Protein AF-A0A955CB76-F1 (afdb_monomer_lite)

Sequence (131 aa):
GVTIHNRSIFFEMLNRPIETIHEVQGLTPAGIERMRRRIERLREKSPRVDFGDNLVRDEFALTLDVLSHGCARADLSFGKRSRGRVASLPDMKRDLKSIMERHERLWLARNRRGGLKASISHYKRNLREYA

Secondary structure (DSSP, 8-state):
--------HHHHHHHS-GGGGGGSTT--HHHHHHHHHHHHHHHHHGGGS--SSHHHHHHHHHHHHHHHHHHHHHHHHTT---TT----HHHHHHHHHHHHHHHHHHHHHHS-STTHHHHTHHHHHHGGGG-

Radius of gyration: 15.46 Å; chains: 1; bounding box: 38×44×39 Å

Structure (mmCIF, N/CA/C/O backbone):
data_AF-A0A955CB76-F1
#
_entry.id   AF-A0A955CB76-F1
#
loop_
_atom_site.group_PDB
_atom_site.id
_atom_site.type_symbol
_atom_site.label_atom_id
_atom_site.label_alt_id
_atom_site.label_comp_id
_atom_site.label_asym_id
_atom_site.label_entity_id
_atom_site.label_seq_id
_atom_site.pdbx_PDB_ins_code
_atom_site.Cartn_x
_atom_site.Cartn_y
_atom_site.Cartn_z
_atom_site.occupancy
_atom_site.B_iso_or_equiv
_atom_site.auth_seq_id
_atom_site.auth_comp_id
_atom_site.auth_asym_id
_atom_site.auth_atom_id
_atom_site.pdbx_PDB_model_num
ATOM 1 N N . GLY A 1 1 ? -7.042 -29.484 -2.230 1.00 40.66 1 GLY A N 1
ATOM 2 C CA . GLY A 1 1 ? -6.243 -28.383 -2.803 1.00 40.66 1 GLY A CA 1
ATOM 3 C C . GLY A 1 1 ? -5.332 -27.844 -1.727 1.00 40.66 1 GLY A C 1
ATOM 4 O O . GLY A 1 1 ? -5.797 -27.681 -0.608 1.00 40.66 1 GLY A O 1
ATOM 5 N N . VAL A 1 2 ? -4.046 -27.644 -2.017 1.00 34.16 2 VAL A N 1
ATOM 6 C CA . VAL A 1 2 ? -3.098 -27.112 -1.028 1.00 34.16 2 VAL A CA 1
ATOM 7 C C . VAL A 1 2 ? -3.347 -25.615 -0.885 1.00 34.16 2 VAL A C 1
ATOM 9 O O . VAL A 1 2 ? -3.040 -24.830 -1.780 1.00 34.16 2 VAL A O 1
ATOM 12 N N . THR A 1 3 ? -3.947 -25.221 0.232 1.00 43.19 3 THR A N 1
ATOM 13 C CA . THR A 1 3 ? -4.160 -23.818 0.578 1.00 43.19 3 THR A CA 1
ATOM 14 C C . THR A 1 3 ? -2.837 -23.235 1.070 1.00 43.19 3 THR A C 1
ATOM 16 O O . THR A 1 3 ? -2.538 -23.278 2.259 1.00 43.19 3 THR A O 1
ATOM 19 N N . ILE A 1 4 ? -2.019 -22.694 0.167 1.00 43.44 4 ILE A N 1
ATOM 20 C CA . ILE A 1 4 ? -0.798 -21.979 0.559 1.00 43.44 4 ILE A CA 1
ATOM 21 C C . ILE A 1 4 ? -1.216 -20.608 1.108 1.00 43.44 4 ILE A C 1
ATOM 23 O O . ILE A 1 4 ? -1.451 -19.659 0.359 1.00 43.44 4 ILE A O 1
ATOM 27 N N . HIS A 1 5 ? -1.362 -20.507 2.431 1.00 47.38 5 HIS A N 1
ATOM 28 C CA . HIS A 1 5 ? -1.659 -19.254 3.129 1.00 47.38 5 HIS A CA 1
ATOM 29 C C . HIS A 1 5 ? -0.396 -18.380 3.220 1.00 47.38 5 HIS A C 1
ATOM 31 O O . HIS A 1 5 ? 0.205 -18.231 4.277 1.00 47.38 5 HIS A O 1
ATOM 37 N N . ASN A 1 6 ? -0.004 -17.744 2.114 1.00 49.84 6 ASN A N 1
ATOM 38 C CA . ASN A 1 6 ? 0.953 -16.630 2.144 1.00 49.84 6 ASN A CA 1
ATOM 39 C C . ASN A 1 6 ? 0.241 -15.336 2.574 1.00 49.84 6 ASN A C 1
ATOM 41 O O . ASN A 1 6 ? 0.174 -14.361 1.827 1.00 49.84 6 ASN A O 1
ATOM 45 N N . ARG A 1 7 ? -0.345 -15.328 3.776 1.00 64.69 7 ARG A N 1
ATOM 46 C CA . ARG A 1 7 ? -1.000 -14.137 4.330 1.00 64.69 7 ARG A CA 1
ATOM 47 C C . ARG A 1 7 ? -0.058 -13.432 5.289 1.00 64.69 7 ARG A C 1
ATOM 49 O O . ARG A 1 7 ? -0.024 -13.713 6.482 1.00 64.69 7 ARG A O 1
ATOM 56 N N . SER A 1 8 ? 0.746 -12.527 4.743 1.00 83.00 8 SER A N 1
ATOM 57 C CA . SER A 1 8 ? 1.530 -11.618 5.573 1.00 83.00 8 SER A CA 1
ATOM 58 C C . SER A 1 8 ? 0.614 -10.583 6.232 1.00 83.00 8 SER A C 1
ATOM 60 O O . SER A 1 8 ? -0.442 -10.236 5.701 1.00 83.00 8 SER A O 1
ATOM 62 N N . ILE A 1 9 ? 1.052 -10.021 7.358 1.00 85.81 9 ILE A N 1
ATOM 63 C CA . ILE A 1 9 ? 0.369 -8.891 8.00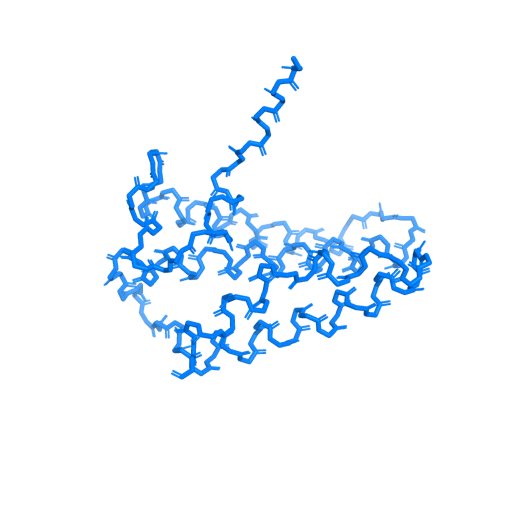7 1.00 85.81 9 ILE A CA 1
ATOM 64 C C . ILE A 1 9 ? 0.155 -7.730 7.014 1.00 85.81 9 ILE A C 1
ATOM 66 O O . ILE A 1 9 ? -0.906 -7.114 6.995 1.00 85.81 9 ILE A O 1
ATOM 70 N N . PHE A 1 10 ? 1.116 -7.486 6.114 1.00 86.44 10 PHE A N 1
ATOM 71 C CA . PHE A 1 10 ? 0.977 -6.488 5.048 1.00 86.44 10 PHE A CA 1
ATOM 72 C C . PHE A 1 10 ? -0.142 -6.811 4.059 1.00 86.44 10 PHE A C 1
ATOM 74 O O . PHE A 1 10 ? -0.865 -5.907 3.640 1.00 86.44 10 PHE A O 1
ATOM 81 N N . PHE A 1 11 ? -0.300 -8.083 3.684 1.00 87.69 11 PHE A N 1
ATOM 82 C CA . PHE A 1 11 ? -1.393 -8.496 2.811 1.00 87.69 11 PHE A CA 1
ATOM 83 C C . PHE A 1 11 ? -2.751 -8.188 3.453 1.00 87.69 11 PHE A C 1
ATOM 85 O O . PHE A 1 11 ? -3.630 -7.651 2.779 1.00 87.69 11 PHE A O 1
ATOM 92 N N . GLU A 1 12 ? -2.901 -8.459 4.752 1.00 90.06 12 GLU A N 1
ATOM 93 C CA . GLU A 1 12 ? -4.117 -8.146 5.513 1.00 90.06 12 GLU A CA 1
ATOM 94 C C . GLU A 1 12 ? -4.364 -6.625 5.588 1.00 90.06 12 GLU A C 1
ATOM 96 O O . GLU A 1 12 ? -5.464 -6.170 5.280 1.00 90.06 12 GLU A O 1
ATOM 101 N N . MET A 1 13 ? -3.330 -5.820 5.868 1.00 90.88 13 MET A N 1
ATOM 102 C CA . MET A 1 13 ? -3.413 -4.346 5.897 1.00 90.88 13 MET A CA 1
ATOM 103 C C . MET A 1 13 ? -3.821 -3.730 4.544 1.00 90.88 13 MET A C 1
ATOM 105 O O . MET A 1 13 ? -4.464 -2.680 4.484 1.00 90.88 13 MET A O 1
ATOM 109 N N . LEU A 1 14 ? -3.447 -4.362 3.429 1.00 90.81 14 LEU A N 1
ATOM 110 C CA . LEU A 1 14 ? -3.801 -3.891 2.087 1.00 90.81 14 LEU A CA 1
ATOM 111 C C . LEU A 1 14 ? -5.170 -4.379 1.611 1.00 90.81 14 LEU A C 1
ATOM 113 O O . LEU A 1 14 ? -5.761 -3.728 0.747 1.00 90.81 14 LEU A O 1
ATOM 117 N N . ASN A 1 15 ? -5.673 -5.499 2.134 1.00 90.88 15 ASN A N 1
ATOM 118 C CA . ASN A 1 15 ? -6.883 -6.129 1.607 1.00 90.88 15 ASN A CA 1
ATOM 119 C C . ASN A 1 15 ? -8.133 -5.958 2.466 1.00 90.88 15 ASN A C 1
ATOM 121 O O . ASN A 1 15 ? -9.227 -6.063 1.909 1.00 90.88 15 ASN A O 1
ATOM 125 N N . ARG A 1 16 ? -7.994 -5.655 3.758 1.00 92.44 16 ARG A N 1
ATOM 126 C CA . ARG A 1 16 ? -9.131 -5.372 4.639 1.00 92.44 16 ARG A CA 1
ATOM 127 C C . ARG A 1 16 ? -9.645 -3.931 4.497 1.00 92.44 16 ARG A C 1
ATOM 129 O O . ARG A 1 16 ? -8.848 -3.053 4.153 1.00 92.44 16 ARG A O 1
ATOM 136 N N . PRO A 1 17 ? -10.939 -3.690 4.782 1.00 93.31 17 PRO A N 1
ATOM 137 C CA . PRO A 1 17 ? -11.464 -2.346 5.031 1.00 93.31 17 PRO A CA 1
ATOM 138 C C . PRO A 1 17 ? -10.725 -1.678 6.191 1.00 93.31 17 PRO A C 1
ATOM 140 O O . PRO A 1 17 ? -10.444 -2.358 7.186 1.00 93.31 17 PRO A O 1
ATOM 143 N N . ILE A 1 18 ? -10.428 -0.376 6.086 1.00 92.12 18 ILE A N 1
ATOM 144 C CA . ILE A 1 18 ? -9.710 0.386 7.126 1.00 92.12 18 ILE A CA 1
ATOM 145 C C . ILE A 1 18 ? -10.316 0.174 8.506 1.00 92.12 18 ILE A C 1
ATOM 147 O O . ILE A 1 18 ? -9.573 0.004 9.466 1.00 92.12 18 ILE A O 1
ATOM 151 N N . GLU A 1 19 ? -11.636 0.108 8.619 1.00 91.06 19 GLU A N 1
ATOM 152 C CA . GLU A 1 19 ? -12.353 -0.011 9.888 1.00 91.06 19 GLU A CA 1
ATOM 153 C C . GLU A 1 19 ? -12.008 -1.302 10.636 1.00 91.06 19 GLU A C 1
ATOM 155 O O . GLU A 1 19 ? -12.131 -1.334 11.847 1.00 91.06 19 GLU A O 1
ATOM 160 N N . THR A 1 20 ? -11.518 -2.337 9.948 1.00 93.06 20 THR A N 1
ATOM 161 C CA . THR A 1 20 ? -11.276 -3.679 10.519 1.00 93.06 20 THR A CA 1
ATOM 162 C C . THR A 1 20 ? -9.799 -4.084 10.543 1.00 93.06 20 THR A C 1
ATOM 164 O O . THR A 1 20 ? -9.456 -5.168 11.014 1.00 93.06 20 THR A O 1
ATOM 167 N N . ILE A 1 21 ? -8.880 -3.251 10.033 1.00 93.50 21 ILE A N 1
ATOM 168 C CA . ILE A 1 21 ? -7.440 -3.588 10.013 1.00 93.50 21 ILE A CA 1
ATOM 169 C C . ILE A 1 21 ? -6.894 -3.782 11.436 1.00 93.50 21 ILE A C 1
ATOM 171 O O . ILE A 1 21 ? -6.063 -4.660 11.657 1.00 93.50 21 ILE A O 1
ATOM 175 N N . HIS A 1 22 ? -7.357 -2.998 12.408 1.00 90.81 22 HIS A N 1
ATOM 176 C CA . HIS A 1 22 ? -6.919 -3.076 13.801 1.00 90.81 22 HIS A CA 1
ATOM 177 C C . HIS A 1 22 ? -7.255 -4.418 14.480 1.00 90.81 22 HIS A C 1
ATOM 179 O O . HIS A 1 22 ? -6.632 -4.761 15.483 1.00 90.81 22 HIS A O 1
ATOM 185 N N . GLU A 1 23 ? -8.180 -5.197 13.913 1.00 92.56 23 GLU A N 1
ATOM 186 C CA . GLU A 1 23 ? -8.565 -6.537 14.378 1.00 92.56 23 GLU A CA 1
ATOM 187 C C . GLU A 1 23 ? -7.596 -7.637 13.906 1.00 92.56 23 GLU A C 1
ATOM 189 O O . GLU A 1 23 ? -7.711 -8.795 14.311 1.00 92.56 23 GLU A O 1
ATOM 194 N N . VAL A 1 24 ? -6.638 -7.317 13.025 1.00 91.56 24 VAL A N 1
ATOM 195 C CA . VAL A 1 24 ? -5.660 -8.292 12.526 1.00 91.56 24 VAL A CA 1
ATOM 196 C C . VAL A 1 24 ? -4.794 -8.797 13.680 1.00 91.56 24 VAL A C 1
ATOM 198 O O . VAL A 1 24 ? -4.032 -8.048 14.293 1.00 91.56 24 VAL A O 1
ATOM 201 N N . GLN A 1 25 ? -4.863 -10.102 13.945 1.00 88.06 25 GLN A N 1
ATOM 202 C CA . GLN A 1 25 ? -4.099 -10.738 15.015 1.00 88.06 25 GLN A CA 1
ATOM 203 C C . GLN A 1 25 ? -2.591 -10.479 14.862 1.00 88.06 25 GLN A C 1
ATOM 205 O O . GLN A 1 25 ? -2.003 -10.674 13.799 1.00 88.06 25 GLN A O 1
ATOM 210 N N . GLY A 1 26 ? -1.951 -10.042 15.950 1.00 86.00 26 GLY A N 1
ATOM 211 C CA . GLY A 1 26 ? -0.517 -9.737 15.982 1.00 86.00 26 GLY A CA 1
ATOM 212 C C . GLY A 1 26 ? -0.138 -8.371 15.396 1.00 86.00 26 GLY A C 1
ATOM 213 O O . GLY A 1 26 ? 1.005 -7.935 15.567 1.00 86.00 26 GLY A O 1
ATOM 214 N N . LEU A 1 27 ? -1.074 -7.653 14.767 1.00 89.94 27 LEU A N 1
ATOM 215 C CA . LEU A 1 27 ? -0.865 -6.263 14.389 1.00 89.94 27 LEU A CA 1
ATOM 216 C C . LEU A 1 27 ? -0.997 -5.379 15.631 1.00 89.94 27 LEU A C 1
ATOM 218 O O . LEU A 1 27 ? -1.989 -5.406 16.349 1.00 89.94 27 LEU A O 1
ATOM 222 N N . THR A 1 28 ? 0.032 -4.583 15.901 1.00 90.81 28 THR A N 1
ATOM 223 C CA . THR A 1 28 ? 0.045 -3.652 17.032 1.00 90.81 28 THR A CA 1
ATOM 224 C C . THR A 1 28 ? 0.573 -2.303 16.573 1.00 90.81 28 THR A C 1
ATOM 226 O O . THR A 1 28 ? 1.426 -2.259 15.680 1.00 90.81 28 THR A O 1
ATOM 229 N N . PRO A 1 29 ? 0.193 -1.195 17.228 1.00 89.62 29 PRO A N 1
ATOM 230 C CA . PRO A 1 29 ? 0.753 0.112 16.902 1.00 89.62 29 PRO A CA 1
ATOM 231 C C . PRO A 1 29 ? 2.284 0.188 16.988 1.00 89.62 29 PRO A C 1
ATOM 233 O O . PRO A 1 29 ? 2.934 0.825 16.164 1.00 89.62 29 PRO A O 1
ATOM 236 N N . ALA A 1 30 ? 2.886 -0.485 17.973 1.00 89.69 30 ALA A N 1
ATOM 237 C CA . ALA A 1 30 ? 4.341 -0.571 18.078 1.00 89.69 30 ALA A CA 1
ATOM 238 C C . ALA A 1 30 ? 4.946 -1.394 16.925 1.00 89.69 30 ALA A C 1
ATOM 240 O O . ALA A 1 30 ? 6.035 -1.082 16.445 1.00 89.69 30 ALA A O 1
ATOM 241 N N . GLY A 1 31 ? 4.240 -2.433 16.469 1.00 90.38 31 GLY A N 1
ATOM 242 C CA . GLY A 1 31 ? 4.581 -3.195 15.270 1.00 90.38 31 GLY A CA 1
ATOM 243 C C . GLY A 1 31 ? 4.565 -2.336 14.008 1.00 90.38 31 GLY A C 1
ATOM 244 O O . GLY A 1 31 ? 5.547 -2.353 13.270 1.00 90.38 31 GLY A O 1
ATOM 245 N N . ILE A 1 32 ? 3.516 -1.533 13.807 1.00 91.06 32 ILE A N 1
ATOM 246 C CA . ILE A 1 32 ? 3.384 -0.611 12.664 1.00 91.06 32 ILE A CA 1
ATOM 247 C C . ILE A 1 32 ? 4.535 0.393 12.637 1.00 91.06 32 ILE A C 1
ATOM 249 O O . ILE A 1 32 ? 5.221 0.536 11.627 1.00 91.06 32 ILE A O 1
ATOM 253 N N . GLU A 1 33 ? 4.837 1.007 13.779 1.00 91.00 33 GLU A N 1
ATOM 254 C CA . GLU A 1 33 ? 5.970 1.919 13.918 1.00 91.00 33 GLU A CA 1
ATOM 255 C C . GLU A 1 33 ? 7.310 1.234 13.573 1.00 91.00 33 GLU A C 1
ATOM 257 O O . GLU A 1 33 ? 8.139 1.795 12.851 1.00 91.00 33 GLU A O 1
ATOM 262 N N . ARG A 1 34 ? 7.536 -0.006 14.037 1.00 92.00 34 ARG A N 1
ATOM 263 C CA . ARG A 1 34 ? 8.741 -0.775 13.672 1.00 92.00 34 ARG A CA 1
ATOM 264 C C . ARG A 1 34 ? 8.808 -1.069 12.173 1.00 92.00 34 ARG A C 1
ATOM 266 O O . ARG A 1 34 ? 9.901 -0.989 11.609 1.00 92.00 34 ARG A O 1
ATOM 273 N N . MET A 1 35 ? 7.678 -1.402 11.547 1.00 92.50 35 MET A N 1
ATOM 274 C CA . MET A 1 35 ? 7.585 -1.651 10.107 1.00 92.50 35 MET A CA 1
ATOM 275 C C . MET A 1 35 ? 7.920 -0.389 9.312 1.00 92.50 35 MET A C 1
ATOM 277 O O . MET A 1 35 ? 8.815 -0.438 8.472 1.00 92.50 35 MET A O 1
ATOM 281 N N . ARG A 1 36 ? 7.310 0.754 9.647 1.00 92.50 36 ARG A N 1
ATOM 282 C CA . ARG A 1 36 ? 7.601 2.050 9.017 1.00 92.50 36 ARG A CA 1
ATOM 283 C C . ARG A 1 36 ? 9.081 2.413 9.111 1.00 92.50 36 ARG A C 1
ATOM 285 O O . ARG A 1 36 ? 9.712 2.654 8.091 1.00 92.50 36 ARG A O 1
ATOM 292 N N . ARG A 1 37 ? 9.689 2.328 10.300 1.00 94.25 37 ARG A N 1
ATOM 293 C CA . ARG A 1 37 ? 11.139 2.564 10.449 1.00 94.25 37 ARG A CA 1
ATOM 294 C C . ARG A 1 37 ? 11.997 1.606 9.627 1.00 94.25 37 ARG A C 1
ATOM 296 O O . ARG A 1 37 ? 13.088 1.970 9.201 1.00 94.25 37 ARG A O 1
ATOM 303 N N . ARG A 1 38 ? 11.560 0.357 9.442 1.00 95.19 38 ARG A N 1
ATOM 304 C CA . ARG A 1 38 ? 12.283 -0.603 8.600 1.00 95.19 38 ARG A CA 1
ATOM 305 C C . ARG A 1 38 ? 12.171 -0.243 7.120 1.00 95.19 38 ARG A C 1
ATOM 307 O O . ARG A 1 38 ? 13.180 -0.355 6.436 1.00 95.19 38 ARG A O 1
ATOM 314 N N . ILE A 1 39 ? 11.005 0.206 6.662 1.00 95.44 39 ILE A N 1
ATOM 315 C CA . ILE A 1 39 ? 10.788 0.687 5.291 1.00 95.44 39 ILE A CA 1
ATOM 316 C C . ILE A 1 39 ? 11.661 1.915 5.008 1.00 95.44 39 ILE A C 1
ATOM 318 O O . ILE A 1 39 ? 12.384 1.912 4.017 1.00 95.44 39 ILE A O 1
ATOM 322 N N . GLU A 1 40 ? 11.691 2.900 5.910 1.00 95.69 40 GLU A N 1
ATOM 323 C CA . GLU A 1 40 ? 12.540 4.092 5.748 1.00 95.69 40 GLU A CA 1
ATOM 324 C C . GLU A 1 40 ? 14.026 3.731 5.662 1.00 95.69 40 GLU A C 1
ATOM 326 O O . GLU A 1 40 ? 14.709 4.128 4.723 1.00 95.69 40 GLU A O 1
ATOM 331 N N . ARG A 1 41 ? 14.518 2.849 6.541 1.00 96.50 41 ARG A N 1
ATOM 332 C CA . ARG A 1 41 ? 15.903 2.354 6.444 1.00 96.50 41 ARG A CA 1
ATOM 333 C C . ARG A 1 41 ? 16.199 1.620 5.136 1.00 96.50 41 ARG A C 1
ATOM 335 O O . ARG A 1 41 ? 17.334 1.648 4.669 1.00 96.50 41 ARG A O 1
ATOM 342 N N . LEU A 1 42 ? 15.228 0.897 4.574 1.00 95.88 42 LEU A N 1
ATOM 343 C CA . LEU A 1 42 ? 15.396 0.252 3.269 1.00 95.88 42 LEU A CA 1
ATOM 344 C C . LEU A 1 42 ? 15.463 1.298 2.154 1.00 95.88 42 LEU A C 1
ATOM 346 O O . LEU A 1 42 ? 16.312 1.183 1.274 1.00 95.88 42 LEU A O 1
ATOM 350 N N . ARG A 1 43 ? 14.631 2.341 2.231 1.00 96.06 43 ARG A N 1
ATOM 351 C CA . ARG A 1 43 ? 14.640 3.468 1.295 1.00 96.06 43 ARG A CA 1
ATOM 352 C C . ARG A 1 43 ? 15.978 4.206 1.315 1.00 96.06 43 ARG A C 1
ATOM 354 O O . ARG A 1 43 ? 16.571 4.396 0.261 1.00 96.06 43 ARG A O 1
ATOM 361 N N . GLU A 1 44 ? 16.495 4.529 2.498 1.00 96.31 44 GLU A N 1
ATOM 362 C CA . GLU A 1 44 ? 17.800 5.183 2.687 1.00 96.31 44 GLU A CA 1
ATOM 363 C C . GLU A 1 44 ? 18.970 4.357 2.141 1.00 96.31 44 GLU A C 1
ATOM 365 O O . GLU A 1 44 ? 19.945 4.905 1.629 1.00 96.31 44 GLU A O 1
ATOM 370 N N . LYS A 1 45 ? 18.892 3.026 2.251 1.00 95.19 45 LYS A N 1
ATOM 371 C CA . LYS A 1 45 ? 19.926 2.118 1.738 1.00 95.19 45 LYS A CA 1
ATOM 372 C C . LYS A 1 45 ? 19.808 1.860 0.241 1.00 95.19 45 LYS A C 1
ATOM 374 O O . LYS A 1 45 ? 20.806 1.479 -0.364 1.00 95.19 45 LYS A O 1
ATOM 379 N N . SER A 1 46 ? 18.634 2.076 -0.352 1.00 93.50 46 SER A N 1
ATOM 380 C CA . SER A 1 46 ? 18.352 1.782 -1.759 1.00 93.50 46 SER A CA 1
ATOM 381 C C . SER A 1 46 ? 19.379 2.356 -2.745 1.00 93.50 46 SER A C 1
ATOM 383 O O . SER A 1 46 ? 19.739 1.628 -3.663 1.00 93.50 46 SER A O 1
ATOM 385 N N . PRO A 1 47 ? 19.908 3.589 -2.591 1.00 92.75 47 PRO A N 1
ATOM 386 C CA . PRO A 1 47 ? 20.911 4.123 -3.518 1.00 92.75 47 PRO A CA 1
ATOM 387 C C . PRO A 1 47 ? 22.232 3.340 -3.538 1.00 92.75 47 PRO A C 1
ATOM 389 O O . PRO A 1 47 ? 23.002 3.477 -4.480 1.00 92.75 47 PRO A O 1
ATOM 392 N N . ARG A 1 48 ? 22.511 2.545 -2.496 1.00 91.50 48 ARG A N 1
ATOM 393 C CA . ARG A 1 48 ? 23.728 1.727 -2.367 1.00 91.50 48 ARG A CA 1
ATOM 394 C C . ARG A 1 48 ? 23.541 0.292 -2.855 1.00 91.50 48 ARG A C 1
ATOM 396 O O . ARG A 1 48 ? 24.492 -0.480 -2.826 1.00 91.50 48 ARG A O 1
ATOM 403 N N . VAL A 1 49 ? 22.319 -0.088 -3.219 1.00 92.56 49 VAL A N 1
ATOM 404 C CA . VAL A 1 49 ? 22.015 -1.426 -3.722 1.00 92.56 49 VAL A CA 1
ATOM 405 C C . VAL A 1 49 ? 22.222 -1.426 -5.230 1.00 92.56 49 VAL A C 1
ATOM 407 O O . VAL A 1 49 ? 21.628 -0.614 -5.942 1.00 92.56 49 VAL A O 1
ATOM 410 N N . ASP A 1 50 ? 23.045 -2.352 -5.715 1.00 94.25 50 ASP A N 1
ATOM 411 C CA . ASP A 1 50 ? 23.089 -2.667 -7.136 1.00 94.25 50 ASP A CA 1
ATOM 412 C C . ASP A 1 50 ? 21.900 -3.569 -7.483 1.00 94.25 50 ASP A C 1
ATOM 414 O O . ASP A 1 50 ? 21.803 -4.707 -7.024 1.00 94.25 50 ASP A O 1
ATOM 418 N N . PHE A 1 51 ? 20.958 -3.025 -8.250 1.00 92.31 51 PHE A N 1
ATOM 419 C CA . PHE A 1 51 ? 19.770 -3.746 -8.701 1.00 92.31 51 PHE A CA 1
ATOM 420 C C . PHE A 1 51 ? 19.976 -4.430 -10.058 1.00 92.31 51 PHE A C 1
ATOM 422 O O . PHE A 1 51 ? 19.084 -5.154 -10.497 1.00 92.31 51 PHE A O 1
ATOM 429 N N . GLY A 1 52 ? 21.098 -4.174 -10.744 1.00 93.19 52 GLY A N 1
ATOM 430 C CA . GLY A 1 52 ? 21.375 -4.626 -12.112 1.00 93.19 52 GLY A CA 1
ATOM 431 C C . GLY A 1 52 ? 20.517 -3.959 -13.198 1.00 93.19 52 GLY A C 1
ATOM 432 O O . GLY A 1 52 ? 21.026 -3.638 -14.267 1.00 93.19 52 GLY A O 1
ATOM 433 N N . ASP A 1 53 ? 19.235 -3.702 -12.924 1.00 92.25 53 ASP A N 1
ATOM 434 C CA . ASP A 1 53 ? 18.266 -3.110 -13.850 1.00 92.25 53 ASP A CA 1
ATOM 435 C C . ASP A 1 53 ? 17.498 -1.951 -13.182 1.00 92.25 53 ASP A C 1
ATOM 437 O O . ASP A 1 53 ? 17.041 -2.038 -12.036 1.00 92.25 53 ASP A O 1
ATOM 441 N N . ASN A 1 54 ? 17.323 -0.853 -13.922 1.00 92.94 54 ASN A N 1
ATOM 442 C CA . ASN A 1 54 ? 16.509 0.289 -13.508 1.00 92.94 54 ASN A CA 1
ATOM 443 C C . ASN A 1 54 ? 15.042 -0.102 -13.274 1.00 92.94 54 ASN A C 1
ATOM 445 O O . ASN A 1 54 ? 14.409 0.443 -12.371 1.00 92.94 54 ASN A O 1
ATOM 449 N N . LEU A 1 55 ? 14.510 -1.063 -14.034 1.00 94.31 55 LEU A N 1
ATOM 450 C CA . LEU A 1 55 ? 13.157 -1.578 -13.844 1.00 94.31 55 LEU A CA 1
ATOM 451 C C . LEU A 1 55 ? 13.001 -2.222 -12.462 1.00 94.31 55 LEU A C 1
ATOM 453 O O . LEU A 1 55 ? 12.046 -1.927 -11.747 1.00 94.31 55 LEU A O 1
ATOM 457 N N . VAL A 1 56 ? 13.977 -3.033 -12.046 1.00 94.44 56 VAL A N 1
ATOM 458 C CA . VAL A 1 56 ? 13.984 -3.682 -10.725 1.00 94.44 56 VAL A CA 1
ATOM 459 C C . VAL A 1 56 ? 14.104 -2.643 -9.606 1.00 94.44 56 VAL A C 1
ATOM 461 O O . VAL A 1 56 ? 13.424 -2.750 -8.583 1.00 94.44 56 VAL A O 1
ATOM 464 N N . ARG A 1 57 ? 14.916 -1.596 -9.802 1.00 95.56 57 ARG A N 1
ATOM 465 C CA . ARG A 1 57 ? 15.006 -0.465 -8.863 1.00 95.56 57 ARG A CA 1
ATOM 466 C C . ARG A 1 57 ? 13.657 0.246 -8.706 1.00 95.56 57 ARG A C 1
ATOM 468 O O . ARG A 1 57 ? 13.245 0.535 -7.581 1.00 95.56 57 ARG A O 1
ATOM 475 N N . ASP A 1 58 ? 12.964 0.513 -9.809 1.00 96.06 58 ASP A N 1
ATOM 476 C CA . ASP A 1 58 ? 11.656 1.170 -9.794 1.00 96.06 58 ASP A CA 1
ATOM 477 C C . ASP A 1 58 ? 10.577 0.291 -9.132 1.00 96.06 58 ASP A C 1
ATOM 479 O O . ASP A 1 58 ? 9.752 0.801 -8.368 1.00 96.06 58 ASP A O 1
ATOM 483 N N . GLU A 1 59 ? 10.596 -1.025 -9.377 1.00 95.81 59 GLU A N 1
ATOM 484 C CA . GLU A 1 59 ? 9.723 -2.011 -8.721 1.00 95.81 59 GLU A CA 1
ATOM 485 C C . GLU A 1 59 ? 9.977 -2.083 -7.212 1.00 95.81 59 GLU A C 1
ATOM 487 O O . GLU A 1 59 ? 9.033 -2.128 -6.414 1.00 95.81 59 GLU A O 1
ATOM 492 N N . PHE A 1 60 ? 11.246 -2.041 -6.800 1.00 96.75 60 PHE A N 1
ATOM 493 C CA . PHE A 1 60 ? 11.624 -1.976 -5.393 1.00 96.75 60 PHE A CA 1
ATOM 494 C C . PHE A 1 60 ? 11.089 -0.699 -4.737 1.00 96.75 60 PHE A C 1
ATOM 496 O O . PHE A 1 60 ? 10.435 -0.767 -3.694 1.00 96.75 60 PHE A O 1
ATOM 503 N N . ALA A 1 61 ? 11.287 0.460 -5.370 1.00 96.75 61 ALA A N 1
ATOM 504 C CA . ALA A 1 61 ? 10.779 1.733 -4.868 1.00 96.75 61 ALA A CA 1
ATOM 505 C C . ALA A 1 61 ? 9.245 1.739 -4.759 1.00 96.75 61 ALA A C 1
ATOM 507 O O . ALA A 1 61 ? 8.708 2.125 -3.720 1.00 96.75 61 ALA A O 1
ATOM 508 N N . LEU A 1 62 ? 8.537 1.253 -5.787 1.00 97.00 62 LEU A N 1
ATOM 509 C CA . LEU A 1 62 ? 7.079 1.098 -5.749 1.00 97.00 62 LEU A CA 1
ATOM 510 C C . LEU A 1 62 ? 6.647 0.181 -4.599 1.00 97.00 62 LEU A C 1
ATOM 512 O O . LEU A 1 62 ? 5.677 0.477 -3.903 1.00 97.00 62 LEU A O 1
ATOM 516 N N . THR A 1 63 ? 7.368 -0.917 -4.374 1.00 95.88 63 THR A N 1
ATOM 517 C CA . THR A 1 63 ? 7.076 -1.844 -3.276 1.00 95.88 63 THR A CA 1
ATOM 518 C C . THR A 1 63 ? 7.175 -1.138 -1.927 1.00 95.88 63 THR A C 1
ATOM 520 O O . THR A 1 63 ? 6.271 -1.277 -1.105 1.00 95.88 63 THR A O 1
ATOM 523 N N . LEU A 1 64 ? 8.215 -0.329 -1.699 1.00 96.56 64 LEU A N 1
ATOM 524 C CA . LEU A 1 64 ? 8.335 0.454 -0.466 1.00 96.56 64 LEU A CA 1
ATOM 525 C C . LEU A 1 64 ? 7.178 1.448 -0.298 1.00 96.56 64 LEU A C 1
ATOM 527 O O . LEU A 1 64 ? 6.662 1.582 0.809 1.00 96.56 64 LEU A O 1
ATOM 531 N N . ASP A 1 65 ? 6.730 2.097 -1.373 1.00 96.31 65 ASP A N 1
ATOM 532 C CA . ASP A 1 65 ? 5.593 3.027 -1.326 1.00 96.31 65 ASP A CA 1
ATOM 533 C C . ASP A 1 65 ? 4.281 2.307 -0.976 1.00 96.31 65 ASP A C 1
ATOM 535 O O . ASP A 1 65 ? 3.519 2.769 -0.125 1.00 96.31 65 ASP A O 1
ATOM 539 N N . VAL A 1 66 ? 4.045 1.124 -1.554 1.00 96.50 66 VAL A N 1
ATOM 540 C CA . VAL A 1 66 ? 2.890 0.269 -1.231 1.00 96.50 66 VAL A CA 1
ATOM 541 C C . VAL A 1 66 ? 2.917 -0.177 0.233 1.00 96.50 66 VAL A C 1
ATOM 543 O O . VAL A 1 66 ? 1.885 -0.144 0.906 1.00 96.50 66 VAL A O 1
ATOM 546 N N . LEU A 1 67 ? 4.086 -0.575 0.745 1.00 95.31 67 LEU A N 1
ATOM 547 C CA . LEU A 1 67 ? 4.250 -0.974 2.144 1.00 95.31 67 LEU A CA 1
ATOM 548 C C . LEU 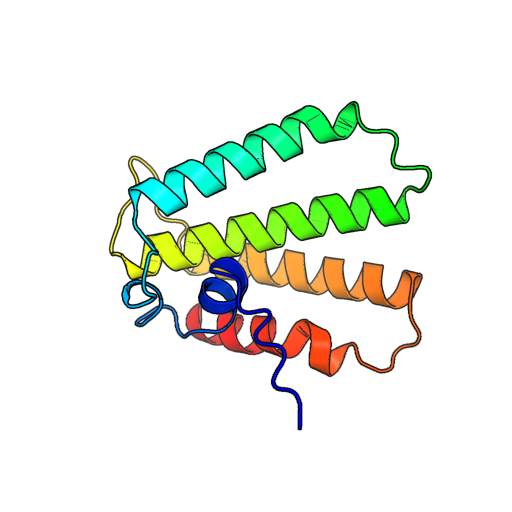A 1 67 ? 4.013 0.210 3.094 1.00 95.31 67 LEU A C 1
ATOM 550 O O . LEU A 1 67 ? 3.298 0.058 4.086 1.00 95.31 67 LEU A O 1
ATOM 554 N N . SER A 1 68 ? 4.550 1.392 2.775 1.00 95.06 68 SER A N 1
ATOM 555 C CA . SER A 1 68 ? 4.304 2.620 3.541 1.00 95.06 68 SER A CA 1
ATOM 556 C C . SER A 1 68 ? 2.820 2.981 3.562 1.00 95.06 68 SER A C 1
ATOM 558 O O . SER A 1 68 ? 2.281 3.285 4.627 1.00 95.06 68 SER A O 1
ATOM 560 N N . HIS A 1 69 ? 2.135 2.873 2.422 1.00 95.19 69 HIS A N 1
ATOM 561 C CA . HIS A 1 69 ? 0.696 3.111 2.342 1.00 95.19 69 HIS A CA 1
ATOM 562 C C . HIS A 1 69 ? -0.097 2.114 3.202 1.00 95.19 69 HIS A C 1
ATOM 564 O O . HIS A 1 69 ? -1.014 2.509 3.920 1.00 95.19 69 HIS A O 1
ATOM 570 N N . GLY A 1 70 ? 0.290 0.834 3.206 1.00 94.50 70 GLY A N 1
ATOM 571 C CA . GLY A 1 70 ? -0.285 -0.169 4.106 1.00 94.50 70 GLY A CA 1
ATOM 572 C C . GLY A 1 70 ? -0.145 0.213 5.585 1.00 94.50 70 GLY A C 1
ATOM 573 O O . GLY A 1 70 ? -1.117 0.119 6.334 1.00 94.50 70 GLY A O 1
ATOM 574 N N . CYS A 1 71 ? 1.035 0.684 6.010 1.00 93.69 71 CYS A N 1
ATOM 575 C CA . CYS A 1 71 ? 1.255 1.179 7.376 1.00 93.69 71 CYS A CA 1
ATOM 576 C C . CYS A 1 71 ? 0.340 2.363 7.715 1.00 93.69 71 CYS A C 1
ATOM 578 O O . CYS A 1 71 ? -0.261 2.367 8.786 1.00 93.69 71 CYS A O 1
ATOM 580 N N . ALA A 1 72 ? 0.182 3.321 6.797 1.00 92.56 72 ALA A N 1
ATOM 581 C CA . ALA A 1 72 ? -0.694 4.473 7.001 1.00 92.56 72 ALA A CA 1
ATOM 582 C C . ALA A 1 72 ? -2.171 4.067 7.166 1.00 92.56 72 ALA A C 1
ATOM 584 O O . ALA A 1 72 ? -2.858 4.585 8.045 1.00 92.56 72 ALA A O 1
ATOM 585 N N . ARG A 1 73 ? -2.651 3.082 6.390 1.00 93.56 73 ARG A N 1
ATOM 586 C CA . ARG A 1 73 ? -4.001 2.514 6.573 1.00 93.56 73 ARG A CA 1
ATOM 587 C C . ARG A 1 73 ? -4.186 1.884 7.949 1.00 93.56 73 ARG A C 1
ATOM 589 O O . ARG A 1 73 ? -5.223 2.073 8.578 1.00 93.56 73 ARG A O 1
ATOM 596 N N . ALA A 1 74 ? -3.188 1.143 8.421 1.00 92.56 74 ALA A N 1
ATOM 597 C CA . ALA A 1 74 ? -3.247 0.528 9.739 1.00 92.56 74 ALA A CA 1
ATOM 598 C C . ALA A 1 74 ? -3.242 1.578 10.860 1.00 92.56 74 ALA A C 1
ATOM 600 O O . ALA A 1 74 ? -4.035 1.468 11.789 1.00 92.56 74 ALA A O 1
ATOM 601 N N . ASP A 1 75 ? -2.416 2.622 10.756 1.00 90.69 75 ASP A N 1
ATOM 602 C CA . ASP A 1 75 ? -2.407 3.725 11.726 1.00 90.69 75 ASP A CA 1
ATOM 603 C C . ASP A 1 75 ? -3.782 4.427 11.812 1.00 90.69 75 ASP A C 1
ATOM 605 O O . ASP A 1 75 ? -4.262 4.683 12.922 1.00 90.69 75 ASP A O 1
ATOM 609 N N . LEU A 1 76 ? -4.454 4.653 10.668 1.00 89.56 76 LEU A N 1
ATOM 61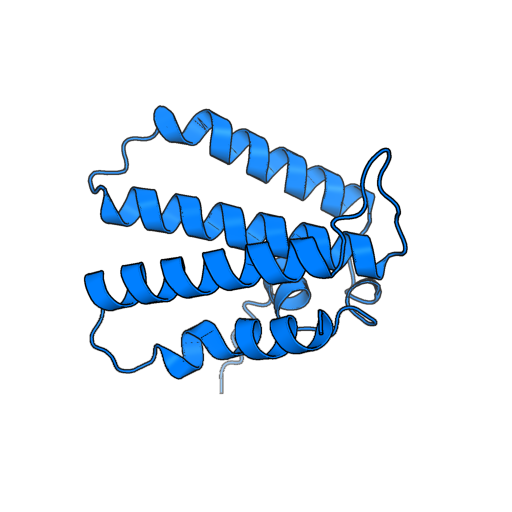0 C CA . LEU A 1 76 ? -5.834 5.164 10.619 1.00 89.56 76 LEU A CA 1
ATOM 611 C C . LEU A 1 76 ? -6.818 4.236 11.346 1.00 89.56 76 LEU A C 1
ATOM 613 O O . LEU A 1 76 ? -7.621 4.707 12.148 1.00 89.56 76 LEU A O 1
ATOM 617 N N . SER A 1 77 ? -6.717 2.926 11.110 1.00 91.56 77 SER A N 1
ATOM 618 C CA . SER A 1 77 ? -7.579 1.911 11.730 1.00 91.56 77 SER A CA 1
ATOM 619 C C . SER A 1 77 ? -7.497 1.885 13.257 1.00 91.56 77 SER A C 1
ATOM 621 O O . SER A 1 77 ? -8.508 1.762 13.937 1.00 91.56 77 SER A O 1
ATOM 623 N N . PHE A 1 78 ? -6.296 2.053 13.818 1.00 87.94 78 PHE A N 1
ATOM 624 C CA . PHE A 1 78 ? -6.091 2.099 15.270 1.00 87.94 78 PHE A CA 1
ATOM 625 C C . PHE A 1 78 ? -6.541 3.423 15.911 1.00 87.94 78 PHE A C 1
ATOM 627 O O . PHE A 1 78 ? -6.270 3.650 17.093 1.00 87.94 78 PHE A O 1
ATOM 634 N N . GLY A 1 79 ? -7.138 4.342 15.143 1.00 78.38 79 GLY A N 1
ATOM 635 C CA . GLY A 1 79 ? -7.479 5.686 15.610 1.00 78.38 79 GLY A CA 1
ATOM 636 C C . GLY A 1 79 ? -6.253 6.493 16.051 1.00 78.38 79 GLY A C 1
ATOM 637 O O . GLY A 1 79 ? -6.383 7.546 16.685 1.00 78.38 79 GLY A O 1
ATOM 638 N N . LYS A 1 80 ? -5.035 6.018 15.746 1.00 60.19 80 LYS A N 1
ATOM 639 C CA . LYS A 1 80 ? -3.812 6.701 16.141 1.00 60.19 80 LYS A CA 1
ATOM 640 C C . LYS A 1 80 ? -3.597 7.890 15.225 1.00 60.19 80 LYS A C 1
ATOM 642 O O . LYS A 1 80 ? -3.048 7.790 14.134 1.00 60.19 80 LYS A O 1
ATOM 647 N N . ARG A 1 81 ? -3.901 9.063 15.776 1.00 50.91 81 ARG A N 1
ATOM 648 C CA . ARG A 1 81 ? -3.231 10.317 15.427 1.00 50.91 81 ARG A CA 1
ATOM 649 C C . ARG A 1 81 ? -1.753 10.190 15.801 1.00 50.91 81 ARG A C 1
ATOM 651 O O . ARG A 1 81 ? -1.351 10.597 16.889 1.00 50.91 81 ARG A O 1
ATOM 658 N N . SER A 1 82 ? -0.933 9.548 14.968 1.00 44.50 82 SER A N 1
ATOM 659 C CA . SER A 1 82 ? 0.508 9.480 15.220 1.00 44.50 82 SER A CA 1
ATOM 660 C C . SER A 1 82 ? 1.064 10.903 15.299 1.00 44.50 82 SER A C 1
ATOM 662 O O . SER A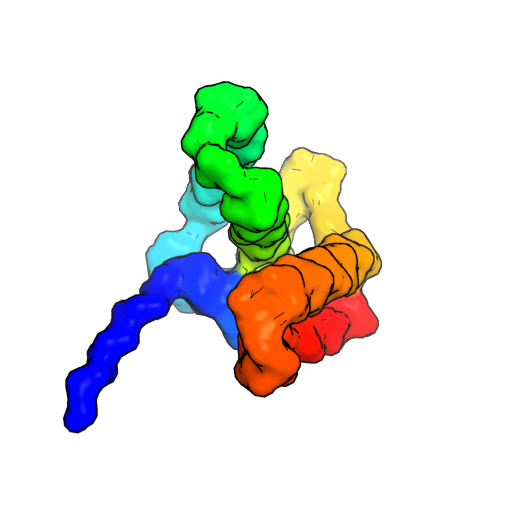 1 82 ? 0.958 11.652 14.330 1.00 44.50 82 SER A O 1
ATOM 664 N N . ARG A 1 83 ? 1.597 11.263 16.474 1.00 42.22 83 ARG A N 1
ATOM 665 C CA . ARG A 1 83 ? 2.421 12.442 16.809 1.00 42.22 83 ARG A CA 1
ATOM 666 C C . ARG A 1 83 ? 2.830 13.321 15.607 1.00 42.22 83 ARG A C 1
ATOM 668 O O . ARG A 1 83 ? 3.974 13.267 15.174 1.00 42.22 83 ARG A O 1
ATOM 675 N N . GLY A 1 84 ? 1.911 14.152 15.108 1.00 42.72 84 GLY A N 1
ATOM 676 C CA . GLY A 1 84 ? 2.238 15.291 14.241 1.00 42.72 84 GLY A CA 1
ATOM 677 C C . GLY A 1 84 ? 1.585 15.365 12.858 1.00 42.72 84 GLY A C 1
ATOM 678 O O . GLY A 1 84 ? 1.511 16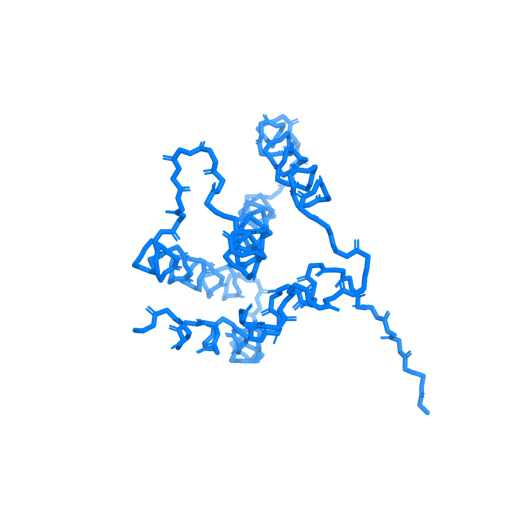.469 12.335 1.00 42.72 84 GLY A O 1
ATOM 679 N N . ARG A 1 85 ? 1.062 14.281 12.268 1.00 44.69 85 ARG A N 1
ATOM 680 C CA . ARG A 1 85 ? 0.185 14.351 11.074 1.00 44.69 85 ARG A CA 1
ATOM 681 C C . ARG A 1 85 ? -0.473 12.996 10.830 1.00 44.69 85 ARG A C 1
ATOM 683 O O . ARG A 1 85 ? 0.208 12.023 10.529 1.00 44.69 85 ARG A O 1
ATOM 690 N N . VAL A 1 86 ? -1.797 12.936 10.947 1.00 54.03 86 VAL A N 1
ATOM 691 C CA . VAL A 1 86 ? -2.573 11.870 10.300 1.00 54.03 86 VAL A CA 1
ATOM 692 C C . VAL A 1 86 ? -2.437 12.102 8.802 1.00 54.03 86 VAL A C 1
ATOM 694 O O . VAL A 1 86 ? -2.698 13.221 8.361 1.00 54.03 86 VAL A O 1
ATOM 697 N N . ALA A 1 87 ? -2.022 11.093 8.031 1.00 64.81 87 ALA A N 1
ATOM 698 C CA . ALA A 1 87 ? -2.204 11.149 6.585 1.00 64.81 87 ALA A CA 1
ATOM 699 C C . ALA A 1 87 ? -3.705 11.335 6.344 1.00 64.81 87 ALA A C 1
ATOM 701 O O . ALA A 1 87 ? -4.504 10.459 6.680 1.00 64.81 87 ALA A O 1
ATOM 702 N N . SER A 1 88 ? -4.098 12.521 5.886 1.00 83.38 88 SER A N 1
ATOM 703 C CA . SER A 1 88 ? -5.507 12.833 5.681 1.00 83.38 88 SER A CA 1
ATOM 704 C C . SER A 1 88 ? -6.082 11.891 4.614 1.00 83.38 88 SER A C 1
ATOM 706 O O . SER A 1 88 ? -5.339 11.406 3.759 1.00 83.38 88 SER A O 1
ATOM 708 N N . LEU A 1 89 ? -7.392 11.616 4.627 1.00 88.50 89 LEU A N 1
ATOM 709 C CA . LEU A 1 89 ? -8.012 10.822 3.552 1.00 88.50 89 LEU A CA 1
ATOM 710 C C . LEU A 1 89 ? -7.677 11.384 2.147 1.00 88.50 89 LEU A C 1
ATOM 712 O O . LEU A 1 89 ? -7.331 10.593 1.268 1.00 88.50 89 LEU A O 1
ATOM 716 N N . PRO A 1 90 ? -7.645 12.719 1.927 1.00 90.19 90 PRO A N 1
ATOM 717 C CA . PRO A 1 90 ? -7.126 13.301 0.688 1.00 90.19 90 PRO A CA 1
ATOM 718 C C . PRO A 1 90 ? -5.673 12.930 0.354 1.00 90.19 90 PRO A C 1
ATOM 720 O O . PRO A 1 90 ? -5.383 12.613 -0.802 1.00 90.19 90 PRO A O 1
ATOM 723 N N . ASP A 1 91 ? -4.763 12.933 1.334 1.00 89.56 91 ASP A N 1
ATOM 724 C CA . ASP A 1 91 ? -3.369 12.519 1.118 1.00 89.56 91 ASP A CA 1
ATOM 725 C C . ASP A 1 91 ? -3.289 11.033 0.757 1.00 89.56 91 ASP A C 1
ATOM 727 O O . ASP A 1 91 ? -2.644 10.674 -0.225 1.00 89.56 91 ASP A O 1
ATOM 731 N N . MET A 1 92 ? -4.027 10.179 1.470 1.00 92.62 92 MET A N 1
ATOM 732 C CA . MET A 1 92 ? -4.110 8.743 1.182 1.00 92.62 92 MET A CA 1
ATOM 733 C C . MET A 1 92 ? -4.628 8.476 -0.234 1.00 92.62 92 MET A C 1
ATOM 735 O O . MET A 1 92 ? -4.098 7.619 -0.946 1.00 92.62 92 MET A O 1
ATOM 739 N N . LYS A 1 93 ? -5.637 9.237 -0.669 1.00 94.81 93 LYS A N 1
ATOM 740 C CA . LYS A 1 93 ? -6.192 9.177 -2.025 1.00 94.81 93 LYS A CA 1
ATOM 741 C C . LYS A 1 93 ? -5.165 9.575 -3.079 1.00 94.81 93 LYS A C 1
ATOM 743 O O . LYS A 1 93 ? -5.050 8.885 -4.093 1.00 94.81 93 LYS A O 1
ATOM 748 N N . ARG A 1 94 ? -4.430 10.671 -2.861 1.00 94.12 94 ARG A N 1
ATOM 749 C CA . ARG A 1 94 ? -3.365 11.130 -3.766 1.00 94.12 94 ARG A CA 1
ATOM 750 C C . ARG A 1 94 ? -2.253 10.087 -3.871 1.00 94.12 94 ARG A C 1
ATOM 752 O O . ARG A 1 94 ? -1.879 9.709 -4.979 1.00 94.12 94 ARG A O 1
ATOM 759 N N . ASP A 1 95 ? -1.777 9.595 -2.734 1.00 94.12 95 ASP A N 1
ATOM 760 C CA . ASP A 1 95 ? -0.678 8.634 -2.672 1.00 94.12 95 ASP A CA 1
ATOM 761 C C . ASP A 1 95 ? -1.059 7.320 -3.365 1.00 94.12 95 ASP A C 1
ATOM 763 O O . ASP A 1 95 ? -0.295 6.795 -4.176 1.00 94.12 95 ASP A O 1
ATOM 767 N N . LEU A 1 96 ? -2.278 6.820 -3.131 1.00 96.00 96 LEU A N 1
ATOM 768 C CA . LEU A 1 96 ? -2.743 5.591 -3.766 1.00 96.00 96 LEU A CA 1
ATOM 769 C C . LEU A 1 96 ? -2.906 5.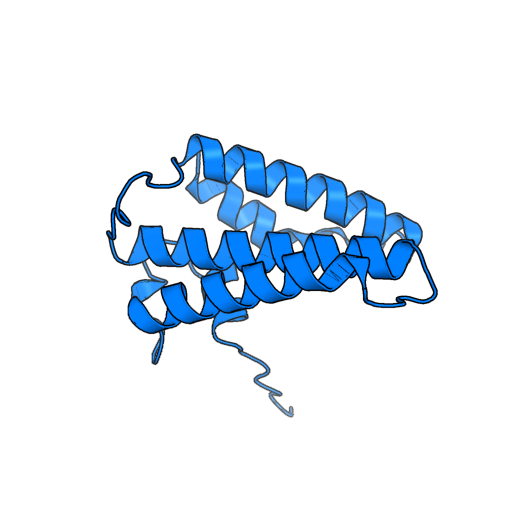731 -5.284 1.00 96.00 96 LEU A C 1
ATOM 771 O O . LEU A 1 96 ? -2.575 4.796 -6.012 1.00 96.00 96 LEU A O 1
ATOM 775 N N . LYS A 1 97 ? -3.373 6.884 -5.781 1.00 96.56 97 LYS A N 1
ATOM 776 C CA . LYS A 1 97 ? -3.430 7.146 -7.230 1.00 96.56 97 LYS A CA 1
ATOM 777 C C . LYS A 1 97 ? -2.038 7.111 -7.861 1.00 96.56 97 LYS A C 1
ATOM 779 O O . LYS A 1 97 ? -1.848 6.404 -8.845 1.00 96.56 97 LYS A O 1
ATOM 784 N N . SER A 1 98 ? -1.062 7.773 -7.238 1.00 96.56 98 SER A N 1
ATOM 785 C CA . SER A 1 98 ? 0.337 7.750 -7.688 1.00 96.56 98 SER A CA 1
ATOM 786 C C . SER A 1 98 ? 0.916 6.326 -7.704 1.00 96.56 98 SER A C 1
ATOM 788 O O . SER A 1 98 ? 1.545 5.910 -8.680 1.00 96.56 98 SER A O 1
ATOM 790 N N . ILE A 1 99 ? 0.635 5.525 -6.667 1.00 97.12 99 ILE A N 1
ATOM 791 C CA . ILE A 1 99 ? 1.005 4.101 -6.614 1.00 97.12 99 ILE A CA 1
ATOM 792 C C . ILE A 1 99 ? 0.376 3.321 -7.774 1.00 97.12 99 ILE A C 1
ATOM 794 O O . ILE A 1 99 ? 1.064 2.532 -8.419 1.00 97.12 99 ILE A O 1
ATOM 798 N N . MET A 1 100 ? -0.915 3.526 -8.051 1.00 96.94 100 MET A N 1
ATOM 799 C CA . MET A 1 100 ? -1.621 2.827 -9.129 1.00 96.94 100 MET A CA 1
ATOM 800 C C . MET A 1 100 ? -1.046 3.163 -10.509 1.00 96.94 100 MET A C 1
ATOM 802 O O . MET A 1 100 ? -0.794 2.247 -11.290 1.00 96.94 100 MET A O 1
ATOM 806 N N . GLU A 1 101 ? -0.797 4.443 -10.788 1.00 96.62 101 GLU A N 1
ATOM 807 C CA . GLU A 1 101 ? -0.211 4.910 -12.053 1.00 96.62 101 GLU A CA 1
ATOM 808 C C . GLU A 1 101 ? 1.193 4.326 -12.266 1.00 96.62 101 GLU A C 1
ATOM 810 O O . GLU A 1 101 ? 1.513 3.798 -13.335 1.00 96.62 101 GLU A O 1
ATOM 815 N N . ARG A 1 102 ? 2.029 4.340 -11.220 1.00 97.00 102 ARG A N 1
ATOM 816 C CA . ARG A 1 102 ? 3.374 3.749 -11.274 1.00 97.00 102 ARG A CA 1
ATOM 817 C C . ARG A 1 102 ? 3.338 2.232 -11.423 1.00 97.00 102 ARG A C 1
ATOM 819 O O . ARG A 1 102 ? 4.145 1.699 -12.182 1.00 97.00 102 ARG A O 1
ATOM 826 N N . HIS A 1 103 ? 2.419 1.548 -10.739 1.00 96.75 103 HIS A N 1
ATOM 827 C CA . HIS A 1 103 ? 2.229 0.104 -10.886 1.00 96.75 103 HIS A CA 1
ATOM 828 C C . HIS A 1 103 ? 1.840 -0.245 -12.321 1.00 96.75 103 HIS A C 1
ATOM 830 O O . HIS A 1 103 ? 2.443 -1.141 -12.900 1.00 96.75 103 HIS A O 1
ATOM 836 N N . GLU A 1 104 ? 0.881 0.464 -12.917 1.00 95.62 104 GLU A N 1
ATOM 837 C CA . GLU A 1 104 ? 0.472 0.234 -14.305 1.00 95.62 104 GLU A CA 1
ATOM 838 C C . GLU A 1 104 ? 1.637 0.424 -15.283 1.00 95.62 104 GLU A C 1
ATOM 840 O O . GLU A 1 104 ? 1.896 -0.461 -16.101 1.00 95.62 104 GLU A O 1
ATOM 845 N N . ARG A 1 105 ? 2.402 1.515 -15.146 1.00 95.75 105 ARG A N 1
ATOM 846 C CA . ARG A 1 105 ? 3.594 1.768 -15.970 1.00 95.75 105 ARG A CA 1
ATOM 847 C C . ARG A 1 105 ? 4.614 0.627 -15.873 1.00 95.75 105 ARG A C 1
ATOM 849 O O . ARG A 1 105 ? 5.089 0.149 -16.900 1.00 95.75 105 ARG A O 1
ATOM 856 N N . LEU A 1 106 ? 4.937 0.180 -14.657 1.00 95.81 106 LEU A N 1
ATOM 857 C CA . LEU A 1 106 ? 5.917 -0.892 -14.434 1.00 95.81 106 LEU A CA 1
ATOM 858 C C . LEU A 1 106 ? 5.399 -2.256 -14.898 1.00 95.81 106 LEU A C 1
ATOM 860 O O . LEU A 1 106 ? 6.143 -3.028 -15.498 1.00 95.81 106 LEU A O 1
ATOM 864 N N . TRP A 1 107 ? 4.108 -2.532 -14.701 1.00 94.88 107 TRP A N 1
ATOM 865 C CA . TRP A 1 107 ? 3.482 -3.751 -15.200 1.00 94.88 107 TRP A CA 1
ATOM 866 C C . TRP A 1 107 ? 3.611 -3.856 -16.714 1.00 94.88 107 TRP A C 1
ATOM 868 O O . TRP A 1 107 ? 4.032 -4.897 -17.205 1.00 94.88 107 TRP A O 1
ATOM 878 N N . LEU A 1 108 ? 3.267 -2.792 -17.446 1.00 93.75 108 LEU A N 1
ATOM 879 C CA . LEU A 1 108 ? 3.316 -2.773 -18.910 1.00 93.75 108 LEU A CA 1
ATOM 880 C C . LEU A 1 108 ? 4.747 -2.853 -19.459 1.00 93.75 108 LEU A C 1
ATOM 882 O O . LEU A 1 108 ? 4.937 -3.366 -20.557 1.00 93.75 108 LEU A O 1
ATOM 886 N N . ALA A 1 109 ? 5.742 -2.394 -18.696 1.00 93.19 109 ALA A N 1
ATOM 887 C CA . ALA A 1 109 ? 7.152 -2.542 -19.052 1.00 93.19 109 ALA A CA 1
ATOM 888 C C . ALA A 1 109 ? 7.652 -3.994 -18.930 1.00 93.19 109 ALA A C 1
ATOM 890 O O . ALA A 1 109 ? 8.569 -4.388 -19.645 1.00 93.19 109 ALA A O 1
ATOM 891 N N . ARG A 1 110 ? 7.051 -4.797 -18.040 1.00 88.94 110 ARG A N 1
ATOM 892 C CA . ARG A 1 110 ? 7.512 -6.159 -17.717 1.00 88.94 110 ARG A CA 1
ATOM 893 C C . ARG A 1 110 ? 6.627 -7.278 -18.263 1.00 88.94 110 ARG A C 1
ATOM 895 O O . ARG A 1 110 ? 7.101 -8.379 -18.531 1.00 88.94 110 ARG A O 1
ATOM 902 N N . ASN A 1 111 ? 5.328 -7.032 -18.374 1.00 89.12 111 ASN A N 1
ATOM 903 C CA . ASN A 1 111 ? 4.311 -8.047 -18.609 1.00 89.12 111 ASN A CA 1
ATOM 904 C C . ASN A 1 111 ? 3.423 -7.663 -19.791 1.00 89.12 111 ASN A C 1
ATOM 906 O O . ASN A 1 111 ? 3.212 -6.493 -20.109 1.00 89.12 111 ASN A O 1
ATOM 910 N N . ARG A 1 112 ? 2.792 -8.672 -20.397 1.00 85.69 112 ARG A N 1
ATOM 911 C CA . ARG A 1 112 ? 1.669 -8.434 -21.310 1.00 85.69 112 ARG A CA 1
ATOM 912 C C . ARG A 1 112 ? 0.505 -7.798 -20.536 1.00 85.69 112 ARG A C 1
ATOM 914 O O . ARG A 1 112 ? 0.366 -7.977 -19.329 1.00 85.69 112 ARG A O 1
ATOM 921 N N . ARG A 1 113 ? -0.381 -7.095 -21.247 1.00 84.38 113 ARG A N 1
ATOM 922 C CA . ARG A 1 113 ? -1.498 -6.328 -20.656 1.00 84.38 113 ARG A CA 1
ATOM 923 C C . ARG A 1 113 ? -2.463 -7.160 -19.790 1.00 84.38 113 ARG A C 1
ATOM 925 O O . ARG A 1 113 ? -3.155 -6.606 -18.937 1.00 84.38 113 ARG A O 1
ATOM 932 N N . GLY A 1 114 ? -2.531 -8.475 -20.007 1.00 88.06 114 GLY A N 1
ATOM 933 C CA . GLY A 1 114 ? -3.328 -9.386 -19.182 1.00 88.06 114 GLY A CA 1
ATOM 934 C C . GLY A 1 114 ? -2.905 -9.354 -17.708 1.00 88.06 114 GLY A C 1
ATOM 935 O O . GLY A 1 114 ? -1.754 -9.092 -17.394 1.00 88.06 114 GLY A O 1
ATOM 936 N N . GLY A 1 115 ? -3.839 -9.595 -16.787 1.00 88.25 115 GLY A N 1
ATOM 937 C CA . GLY A 1 115 ? -3.550 -9.666 -15.346 1.00 88.25 115 GLY A CA 1
ATOM 938 C C . GLY A 1 115 ? -3.491 -8.322 -14.606 1.00 88.25 115 GLY A C 1
ATOM 939 O O . GLY A 1 115 ? -3.822 -8.294 -13.422 1.00 88.25 115 GLY A O 1
ATOM 940 N N . LEU A 1 116 ? -3.223 -7.200 -15.289 1.00 90.00 116 LEU A N 1
ATOM 941 C CA . LEU A 1 116 ? -3.141 -5.870 -14.659 1.00 90.00 116 LEU A CA 1
ATOM 942 C C . LEU A 1 116 ? -4.409 -5.504 -13.870 1.00 90.00 116 LEU A C 1
ATOM 944 O O . LEU A 1 116 ? -4.347 -5.040 -12.736 1.00 90.00 116 LEU A O 1
ATOM 948 N N . LYS A 1 117 ? -5.598 -5.748 -14.442 1.00 88.88 117 LYS A N 1
ATOM 949 C CA . LYS A 1 117 ? -6.874 -5.447 -13.766 1.00 88.88 117 LYS A CA 1
ATOM 950 C C . LYS A 1 117 ? -6.998 -6.178 -12.424 1.00 88.88 117 LYS A C 1
ATOM 952 O O . LYS A 1 117 ? -7.558 -5.615 -11.486 1.00 88.88 117 LYS A O 1
ATOM 957 N N . ALA A 1 118 ? -6.497 -7.411 -12.350 1.00 87.56 118 ALA A N 1
ATOM 958 C CA . ALA A 1 118 ? -6.493 -8.193 -11.122 1.00 87.56 118 ALA A CA 1
ATOM 959 C C . ALA A 1 118 ? -5.432 -7.671 -10.140 1.00 87.56 118 ALA A C 1
ATOM 961 O O . ALA A 1 118 ? -5.755 -7.488 -8.965 1.00 87.56 118 ALA A O 1
ATOM 962 N N . SER A 1 119 ? -4.222 -7.349 -10.619 1.00 86.81 119 SER A N 1
ATOM 963 C CA . SER A 1 119 ? -3.106 -6.893 -9.775 1.00 86.81 119 SER A CA 1
ATOM 964 C C . SER A 1 119 ? -3.353 -5.550 -9.082 1.00 86.81 119 SER A C 1
ATOM 966 O O . SER A 1 119 ? -2.798 -5.322 -8.015 1.00 86.81 119 SER A O 1
ATOM 968 N N . ILE A 1 120 ? -4.211 -4.683 -9.634 1.00 91.31 120 ILE A N 1
ATOM 969 C CA . ILE A 1 120 ? -4.564 -3.382 -9.027 1.00 91.31 120 ILE A CA 1
ATOM 970 C C . ILE A 1 120 ? -5.948 -3.365 -8.359 1.00 91.31 120 ILE A C 1
ATOM 972 O O . ILE A 1 120 ? -6.432 -2.309 -7.941 1.00 91.31 120 ILE A O 1
ATOM 976 N N . SER A 1 121 ? -6.636 -4.507 -8.297 1.00 90.69 121 SER A N 1
ATOM 977 C CA . SER A 1 121 ? -8.032 -4.575 -7.843 1.00 90.69 121 SER A CA 1
ATOM 978 C C . SER A 1 121 ? -8.210 -4.148 -6.381 1.00 90.69 121 SER A C 1
ATOM 980 O O . SER A 1 121 ? -9.170 -3.439 -6.066 1.00 90.69 121 SER A O 1
ATOM 982 N N . HIS A 1 122 ? -7.266 -4.496 -5.500 1.00 89.94 122 HIS A N 1
ATOM 983 C CA . HIS A 1 122 ? -7.277 -4.066 -4.100 1.00 89.94 122 HIS A CA 1
ATOM 984 C C . HIS A 1 122 ? -7.066 -2.560 -3.962 1.00 89.94 122 HIS A C 1
ATOM 986 O O . HIS A 1 122 ? -7.775 -1.934 -3.182 1.00 89.94 122 HIS A O 1
ATOM 992 N N . TYR A 1 123 ? -6.208 -1.939 -4.779 1.00 94.25 123 TYR A N 1
ATOM 993 C CA . TYR A 1 123 ? -6.063 -0.479 -4.776 1.00 94.25 123 TYR A CA 1
ATOM 994 C C . TYR A 1 123 ? -7.376 0.221 -5.144 1.00 94.25 123 TYR A C 1
ATOM 996 O O . TYR A 1 123 ? -7.789 1.160 -4.476 1.00 94.25 123 TYR A O 1
ATOM 1004 N N . LYS A 1 124 ? -8.110 -0.278 -6.144 1.00 93.94 124 LYS A N 1
ATOM 1005 C CA . LYS A 1 124 ? -9.418 0.296 -6.518 1.00 93.94 124 LYS A CA 1
ATOM 1006 C C . LYS A 1 124 ? -10.478 0.172 -5.424 1.00 93.94 124 LYS A C 1
ATOM 1008 O O . LYS A 1 124 ? -11.425 0.957 -5.401 1.00 93.94 124 LYS A O 1
ATOM 1013 N N . ARG A 1 125 ? -10.382 -0.845 -4.566 1.00 94.31 125 ARG A N 1
ATOM 1014 C CA . ARG A 1 125 ? -11.237 -0.974 -3.380 1.00 94.31 125 ARG A CA 1
ATOM 1015 C C . ARG A 1 125 ? -10.827 0.055 -2.331 1.00 94.31 125 ARG A C 1
ATOM 1017 O O . ARG A 1 125 ? -11.654 0.880 -1.973 1.00 94.31 125 ARG A O 1
ATOM 1024 N N . ASN A 1 126 ? -9.545 0.089 -1.977 1.00 94.06 126 ASN A N 1
ATOM 1025 C CA . ASN A 1 126 ? -9.003 1.017 -0.983 1.00 94.06 126 ASN A CA 1
ATOM 1026 C C . ASN A 1 126 ? -9.260 2.488 -1.361 1.00 94.06 126 ASN A C 1
ATOM 1028 O O . ASN A 1 126 ? -9.569 3.301 -0.505 1.00 94.06 126 ASN A O 1
ATOM 1032 N N . LEU A 1 127 ? -9.208 2.836 -2.653 1.00 94.31 127 LEU A N 1
ATOM 1033 C CA . LEU A 1 127 ? -9.470 4.197 -3.134 1.00 94.31 127 LEU A CA 1
ATOM 1034 C C . LEU A 1 127 ? -10.894 4.687 -2.821 1.00 94.31 127 LEU A C 1
ATOM 1036 O O . LEU A 1 127 ? -11.097 5.890 -2.669 1.00 94.31 127 LEU A O 1
ATOM 1040 N N . ARG A 1 128 ? -11.873 3.775 -2.733 1.00 93.81 128 ARG A N 1
ATOM 1041 C CA . ARG A 1 128 ? -13.262 4.105 -2.373 1.00 93.81 128 ARG A CA 1
ATOM 1042 C C . ARG A 1 128 ? -13.426 4.408 -0.886 1.00 93.81 128 ARG A C 1
ATOM 1044 O O . ARG A 1 128 ? -14.349 5.123 -0.536 1.00 93.81 128 ARG A O 1
ATOM 1051 N N . GLU A 1 129 ? -12.526 3.907 -0.046 1.00 91.50 129 GLU A N 1
ATOM 1052 C CA . GLU A 1 129 ? -12.511 4.175 1.400 1.00 91.50 129 GLU A CA 1
ATOM 1053 C C . GLU A 1 129 ? -11.951 5.576 1.719 1.00 91.50 129 GLU A C 1
ATOM 1055 O O . GLU A 1 129 ? -12.081 6.061 2.836 1.00 91.50 129 GLU A O 1
ATOM 1060 N N . TYR A 1 130 ? -11.335 6.246 0.738 1.00 90.69 130 TYR A N 1
ATOM 1061 C CA . TYR A 1 130 ? -10.799 7.609 0.862 1.00 90.69 130 TYR A CA 1
ATOM 1062 C C . TYR A 1 130 ? -11.674 8.670 0.176 1.00 90.69 130 TYR A C 1
ATOM 1064 O O . TYR A 1 130 ? -11.193 9.777 -0.096 1.00 90.69 130 TYR A O 1
ATOM 1072 N N . ALA A 1 131 ? -12.885 8.292 -0.243 1.00 76.06 131 ALA A N 1
ATOM 1073 C CA . ALA A 1 131 ? -13.778 9.134 -1.030 1.00 76.06 131 ALA A CA 1
ATOM 1074 C C . ALA A 1 131 ? -14.492 10.182 -0.178 1.00 76.06 131 ALA A C 1
ATOM 1076 O O . ALA A 1 131 ? -14.936 9.841 0.938 1.00 76.06 131 ALA A O 1
#

Foldseek 3Di:
DDPPPPDDLLNLLLQDQLQCNLVPPPDDLVNLVVQLVVLVVCVVCLVVDDQVDPLSSLVSVLVSLSSNLSSLSNCVNVVDPDPPDNCALVNSLVSLVVSLVSLQVSCVVPHDPPPSCVVCVSSVVRNVSSD

pLDDT: mean 87.23, std 14.68, range [34.16, 97.12]